Protein AF-S2KFN7-F1 (afdb_monomer_lite)

Organism: Litchfieldella anticariensis (strain DSM 16096 / CECT 5854 / CIP 108499 / LMG 22089 / FP35) (NCBI:txid1121939)

Structure (mmCIF, N/CA/C/O backbone):
data_AF-S2KFN7-F1
#
_entry.id   AF-S2KFN7-F1
#
loop_
_atom_site.group_PDB
_atom_site.id
_atom_site.type_symbol
_atom_site.label_atom_id
_atom_site.label_alt_id
_atom_site.label_comp_id
_atom_site.label_asym_id
_atom_site.label_entity_id
_atom_site.label_seq_id
_atom_site.pdbx_PDB_ins_code
_atom_site.Cartn_x
_atom_site.Cartn_y
_atom_site.Cartn_z
_atom_site.occupancy
_atom_site.B_iso_or_equiv
_atom_site.auth_seq_id
_atom_site.auth_comp_id
_atom_site.auth_asym_id
_atom_site.auth_atom_id
_atom_site.pdbx_PDB_model_num
ATOM 1 N N . MET A 1 1 ? 0.963 -23.074 -6.111 1.00 29.94 1 MET A N 1
ATOM 2 C CA . MET A 1 1 ? 2.274 -22.417 -6.281 1.00 29.94 1 MET A CA 1
ATOM 3 C C . MET A 1 1 ? 2.247 -21.173 -5.408 1.00 29.94 1 MET A C 1
ATOM 5 O O . MET A 1 1 ? 1.531 -20.244 -5.733 1.00 29.94 1 MET A O 1
ATOM 9 N N . TRP A 1 2 ? 2.885 -21.201 -4.238 1.00 28.33 2 TRP A N 1
ATOM 10 C CA . TRP A 1 2 ? 2.863 -20.078 -3.293 1.00 28.33 2 TRP A CA 1
ATOM 11 C C . TRP A 1 2 ? 4.147 -19.264 -3.491 1.00 28.33 2 TRP A C 1
ATOM 13 O O . TRP A 1 2 ? 5.206 -19.680 -3.030 1.00 28.33 2 TRP A O 1
ATOM 23 N N . ARG A 1 3 ? 4.085 -18.159 -4.245 1.00 38.59 3 ARG A N 1
ATOM 24 C CA . ARG A 1 3 ? 5.227 -17.255 -4.464 1.00 38.59 3 ARG A CA 1
ATOM 25 C C . ARG A 1 3 ? 5.159 -16.093 -3.473 1.00 38.59 3 ARG A C 1
ATOM 27 O O . ARG A 1 3 ? 4.495 -15.093 -3.706 1.00 38.59 3 ARG A O 1
ATOM 34 N N . TRP A 1 4 ? 5.882 -16.250 -2.370 1.00 34.81 4 TRP A N 1
ATOM 35 C CA . TRP A 1 4 ? 6.320 -15.161 -1.501 1.00 34.81 4 TRP A CA 1
ATOM 36 C C . TRP A 1 4 ? 7.690 -14.701 -2.012 1.00 34.81 4 TRP A C 1
ATOM 38 O O . TRP A 1 4 ? 8.663 -15.432 -1.858 1.00 34.81 4 TRP A O 1
ATOM 48 N N . TRP A 1 5 ? 7.780 -13.550 -2.686 1.00 39.62 5 TRP A N 1
ATOM 49 C CA . TRP A 1 5 ? 9.088 -13.003 -3.105 1.00 39.62 5 TRP A CA 1
ATOM 50 C C . TRP A 1 5 ? 9.265 -11.514 -2.806 1.00 39.62 5 TRP A C 1
ATOM 52 O O . TRP A 1 5 ? 10.393 -11.069 -2.624 1.00 39.62 5 TRP A O 1
ATOM 62 N N . ALA A 1 6 ? 8.174 -10.760 -2.630 1.00 40.62 6 ALA A N 1
ATOM 63 C CA . ALA A 1 6 ? 8.240 -9.328 -2.323 1.00 40.62 6 ALA A CA 1
ATOM 64 C C . ALA A 1 6 ? 8.911 -8.997 -0.968 1.00 40.62 6 ALA A C 1
ATOM 66 O O . ALA A 1 6 ? 9.279 -7.851 -0.744 1.00 40.62 6 ALA A O 1
ATOM 67 N N . CYS A 1 7 ? 9.117 -9.984 -0.083 1.00 40.28 7 CYS A N 1
ATOM 68 C CA . CYS A 1 7 ? 9.824 -9.806 1.195 1.00 40.28 7 CYS A CA 1
ATOM 69 C C . CYS A 1 7 ? 11.095 -10.668 1.349 1.00 40.28 7 CYS A C 1
ATOM 71 O O . CYS A 1 7 ? 11.665 -10.692 2.435 1.00 40.28 7 CYS A O 1
ATOM 73 N N . SER A 1 8 ? 11.536 -11.405 0.321 1.00 40.56 8 SER A N 1
ATOM 74 C CA . SER A 1 8 ? 12.564 -12.460 0.480 1.00 40.56 8 SER A CA 1
ATOM 75 C C . SER A 1 8 ? 13.880 -12.195 -0.250 1.00 40.56 8 SER A C 1
ATOM 77 O O . SER A 1 8 ? 14.794 -13.012 -0.165 1.00 40.56 8 SER A O 1
ATOM 79 N N . VAL A 1 9 ? 13.991 -11.079 -0.968 1.00 52.56 9 VAL A N 1
ATOM 80 C CA . VAL A 1 9 ? 15.179 -10.746 -1.761 1.00 52.56 9 VAL A CA 1
ATOM 81 C C . VAL A 1 9 ? 15.780 -9.477 -1.200 1.00 52.56 9 VAL A C 1
ATOM 83 O O . VAL A 1 9 ? 15.065 -8.478 -1.104 1.00 52.56 9 VAL A O 1
ATOM 86 N N . PRO A 1 10 ? 17.062 -9.489 -0.808 1.00 57.12 10 PRO A N 1
ATOM 87 C CA . PRO A 1 10 ? 17.718 -8.259 -0.421 1.00 57.12 10 PRO A CA 1
ATOM 88 C C . PRO A 1 10 ? 17.672 -7.279 -1.604 1.00 57.12 10 PRO A C 1
ATOM 90 O O . PRO A 1 10 ? 17.880 -7.695 -2.744 1.00 57.12 10 PRO A O 1
ATOM 93 N N . PRO A 1 11 ? 17.380 -5.995 -1.357 1.00 64.94 11 PRO A N 1
ATOM 94 C CA . PRO A 1 11 ? 17.360 -4.987 -2.407 1.00 64.94 11 PRO A CA 1
ATOM 95 C C . PRO A 1 11 ? 18.714 -4.967 -3.132 1.00 64.94 11 PRO A C 1
ATOM 97 O O . PRO A 1 11 ? 19.760 -4.732 -2.520 1.00 64.94 11 PRO A O 1
ATOM 100 N N . ASN A 1 12 ? 18.694 -5.232 -4.437 1.00 75.56 12 ASN A N 1
ATOM 101 C CA . ASN A 1 12 ? 19.889 -5.430 -5.259 1.00 75.56 12 ASN A CA 1
ATOM 102 C C . ASN A 1 12 ? 20.448 -4.105 -5.808 1.00 75.56 12 ASN A C 1
ATOM 104 O O . ASN A 1 12 ? 21.467 -4.088 -6.498 1.00 75.56 12 ASN A O 1
ATOM 108 N N . SER A 1 13 ? 19.796 -2.982 -5.498 1.00 84.94 13 SER A N 1
ATOM 109 C CA . SER A 1 13 ? 20.192 -1.637 -5.904 1.00 84.94 13 SER A CA 1
ATOM 110 C C . SER A 1 13 ? 20.026 -0.613 -4.775 1.00 84.94 13 SER A C 1
ATOM 112 O O . SER A 1 13 ? 19.169 -0.747 -3.902 1.00 84.94 13 SER A O 1
ATOM 114 N N . HIS A 1 14 ? 20.800 0.478 -4.825 1.00 88.62 14 HIS A N 1
ATOM 115 C CA . HIS A 1 14 ? 20.635 1.608 -3.898 1.00 88.62 14 HIS A CA 1
ATOM 116 C C . HIS A 1 14 ? 19.223 2.221 -3.936 1.00 88.62 14 HIS A C 1
ATOM 118 O O . HIS A 1 14 ? 18.771 2.776 -2.938 1.00 88.62 14 HIS A O 1
ATOM 124 N N . VAL A 1 15 ? 18.525 2.134 -5.074 1.00 88.50 15 VAL A N 1
ATOM 125 C CA . VAL A 1 15 ? 17.132 2.590 -5.201 1.00 88.50 15 VAL A CA 1
ATOM 126 C C . VAL A 1 15 ? 16.214 1.722 -4.349 1.00 88.50 15 VAL A C 1
ATOM 128 O O . VAL A 1 15 ? 15.472 2.251 -3.527 1.00 88.50 15 VAL A O 1
ATOM 131 N N . GLU A 1 16 ? 16.300 0.400 -4.491 1.00 85.38 16 GLU A N 1
ATOM 132 C CA . GLU A 1 16 ? 15.481 -0.530 -3.708 1.00 85.38 16 GLU A CA 1
ATOM 133 C C . GLU A 1 16 ? 15.818 -0.460 -2.212 1.00 85.38 16 GLU A C 1
ATOM 135 O O . GLU A 1 16 ? 14.920 -0.564 -1.385 1.00 85.38 16 GLU A O 1
ATOM 140 N N . GLN A 1 17 ? 17.083 -0.219 -1.842 1.00 89.00 17 GLN A N 1
ATOM 141 C CA . GLN A 1 17 ? 17.486 -0.030 -0.441 1.00 89.00 17 GLN A CA 1
ATOM 142 C C . GLN A 1 17 ? 16.817 1.202 0.184 1.00 89.00 17 GLN A C 1
ATOM 144 O O . GLN A 1 17 ? 16.296 1.119 1.296 1.00 89.00 17 GLN A O 1
ATOM 149 N N . ARG A 1 18 ? 16.782 2.333 -0.536 1.00 89.94 18 ARG A N 1
ATOM 150 C CA . ARG A 1 18 ? 16.079 3.547 -0.087 1.00 89.94 18 ARG A CA 1
ATOM 151 C C . ARG A 1 18 ? 14.568 3.345 -0.025 1.00 89.94 18 ARG A C 1
ATOM 153 O O . ARG A 1 18 ? 13.952 3.722 0.963 1.00 89.94 18 ARG A O 1
ATOM 160 N N . ALA A 1 19 ? 13.988 2.702 -1.036 1.00 89.69 19 ALA A N 1
ATOM 161 C CA . ALA A 1 19 ? 12.563 2.385 -1.058 1.00 89.69 19 ALA A CA 1
ATOM 162 C C . ALA A 1 19 ? 12.159 1.467 0.108 1.00 89.69 19 ALA A C 1
ATOM 164 O O . ALA A 1 19 ? 11.142 1.699 0.760 1.00 89.69 19 ALA A O 1
ATOM 165 N N . ALA A 1 20 ? 12.977 0.454 0.410 1.00 88.56 20 ALA A N 1
ATOM 166 C CA . ALA A 1 20 ? 12.771 -0.435 1.548 1.00 88.56 20 ALA A CA 1
ATOM 167 C C . ALA A 1 20 ? 12.869 0.322 2.880 1.00 88.56 20 ALA A C 1
ATOM 169 O O . ALA A 1 20 ? 12.038 0.113 3.764 1.00 88.56 20 ALA A O 1
ATOM 170 N N . TRP A 1 21 ? 13.834 1.237 3.017 1.00 89.81 21 TRP A N 1
ATOM 171 C CA . TRP A 1 21 ? 13.931 2.098 4.195 1.00 89.81 21 TRP A CA 1
ATOM 172 C C . TRP A 1 21 ? 12.692 2.990 4.358 1.00 89.81 21 TRP A C 1
ATOM 174 O O . TRP A 1 21 ? 12.108 3.040 5.438 1.00 89.81 21 TRP A O 1
ATOM 184 N N . ASP A 1 22 ? 12.214 3.620 3.286 1.00 91.06 22 ASP A N 1
ATOM 185 C CA . ASP A 1 22 ? 11.008 4.456 3.326 1.00 91.06 22 ASP A CA 1
ATOM 186 C C . ASP A 1 22 ? 9.734 3.653 3.615 1.00 91.06 22 ASP A C 1
ATOM 188 O O . ASP A 1 22 ? 8.838 4.143 4.305 1.00 91.06 22 ASP A O 1
ATOM 192 N N . MET A 1 23 ? 9.653 2.402 3.156 1.00 91.38 23 MET A N 1
ATOM 193 C CA . MET A 1 23 ? 8.581 1.482 3.544 1.00 91.38 23 MET A CA 1
ATOM 194 C C . MET A 1 23 ? 8.590 1.228 5.058 1.00 91.38 23 MET A C 1
ATOM 196 O O . MET A 1 23 ? 7.531 1.279 5.684 1.00 91.38 23 MET A O 1
ATOM 200 N N . VAL A 1 24 ? 9.764 0.986 5.654 1.00 91.06 24 VAL A N 1
ATOM 201 C CA . VAL A 1 24 ? 9.906 0.793 7.108 1.00 91.06 24 VAL A CA 1
ATOM 202 C C . VAL A 1 24 ? 9.519 2.063 7.866 1.00 91.06 24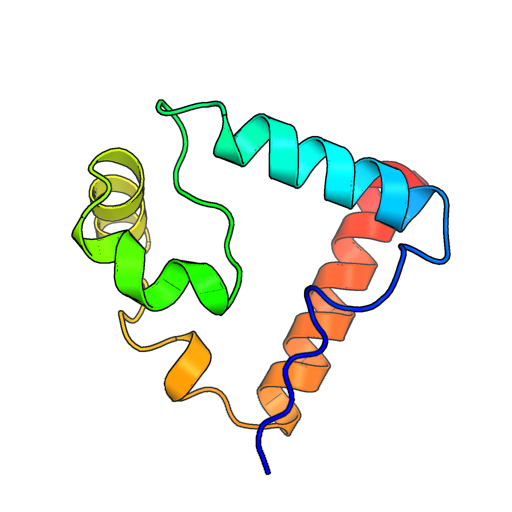 VAL A C 1
ATOM 204 O O . VAL A 1 24 ? 8.770 1.983 8.836 1.00 91.06 24 VAL A O 1
ATOM 207 N N . GLN A 1 25 ? 9.952 3.239 7.403 1.00 92.12 25 GLN A N 1
ATOM 208 C CA . GLN A 1 25 ? 9.561 4.517 8.006 1.00 92.12 25 GLN A CA 1
ATOM 209 C C . GLN A 1 25 ? 8.040 4.727 7.970 1.00 92.12 25 GLN A C 1
ATOM 211 O O . GLN A 1 25 ? 7.456 5.086 8.989 1.00 92.12 25 GLN A O 1
ATOM 216 N N . ARG A 1 26 ? 7.382 4.432 6.838 1.00 89.00 26 ARG A N 1
ATOM 217 C CA . ARG A 1 26 ? 5.914 4.490 6.728 1.00 89.00 26 ARG A CA 1
ATOM 218 C C . ARG A 1 26 ? 5.209 3.498 7.640 1.00 89.00 26 ARG A C 1
ATOM 220 O O . ARG A 1 26 ? 4.208 3.849 8.240 1.00 89.00 26 ARG A O 1
ATOM 227 N N . TYR A 1 27 ? 5.727 2.279 7.759 1.00 91.12 27 TYR A N 1
ATOM 228 C CA . TYR A 1 27 ? 5.162 1.283 8.667 1.00 91.12 27 TYR A CA 1
ATOM 229 C C . TYR A 1 27 ? 5.199 1.744 10.135 1.00 91.12 27 TYR A C 1
ATOM 231 O O . TYR A 1 27 ? 4.283 1.447 10.896 1.00 91.12 27 TYR A O 1
ATOM 239 N N . MET A 1 28 ? 6.238 2.482 10.536 1.00 94.12 28 MET A N 1
ATOM 240 C CA . MET A 1 28 ? 6.345 3.029 11.894 1.00 94.12 28 MET A CA 1
ATOM 241 C C . MET A 1 28 ? 5.461 4.267 12.126 1.00 94.12 28 MET A C 1
ATOM 243 O O . MET A 1 28 ? 5.169 4.598 13.276 1.00 94.12 28 MET A O 1
ATOM 247 N N . ASP A 1 29 ? 5.026 4.950 11.066 1.00 94.62 29 ASP A N 1
ATOM 248 C CA . ASP A 1 29 ? 4.176 6.136 11.148 1.00 94.62 29 ASP A CA 1
ATOM 249 C C . ASP A 1 29 ? 2.683 5.777 11.101 1.00 94.62 29 ASP A C 1
ATOM 251 O O . ASP A 1 29 ? 2.066 5.683 10.042 1.00 94.62 29 ASP A O 1
ATOM 255 N N . THR A 1 30 ? 2.076 5.660 12.282 1.00 91.62 30 THR A N 1
ATOM 256 C CA . THR A 1 30 ? 0.642 5.344 12.447 1.00 91.62 30 THR A CA 1
ATOM 257 C C . THR A 1 30 ? -0.328 6.414 11.922 1.00 91.62 30 THR A C 1
ATOM 259 O O . THR A 1 30 ? -1.538 6.190 11.910 1.00 91.62 30 THR A O 1
ATOM 262 N N . SER A 1 31 ? 0.162 7.589 11.507 1.00 94.38 31 SER A N 1
ATOM 263 C CA . SER A 1 31 ? -0.682 8.621 10.888 1.00 94.38 31 SER A CA 1
ATOM 264 C C . SER A 1 31 ? -0.926 8.378 9.394 1.00 94.38 31 SER A C 1
ATOM 266 O O . SER A 1 31 ? -1.849 8.956 8.810 1.00 94.38 31 SER A O 1
ATOM 268 N N . GLN A 1 32 ? -0.122 7.511 8.774 1.00 92.81 32 GLN A N 1
ATOM 269 C CA . GLN A 1 32 ? -0.205 7.141 7.367 1.00 92.81 32 GLN A CA 1
ATOM 270 C C . GLN A 1 32 ? -0.836 5.751 7.198 1.00 92.81 32 GLN A C 1
ATOM 272 O O . GLN A 1 32 ? -0.793 4.934 8.115 1.00 92.81 32 GLN A O 1
ATOM 277 N N . PRO A 1 33 ? -1.442 5.457 6.032 1.00 95.56 33 PRO A N 1
ATOM 278 C CA . PRO A 1 33 ? -1.905 4.105 5.742 1.00 95.56 33 PRO A CA 1
ATOM 279 C C . PRO A 1 33 ? -0.729 3.120 5.701 1.00 95.56 33 PRO A C 1
ATOM 281 O O . PRO A 1 33 ? 0.395 3.486 5.343 1.00 95.56 33 PRO A O 1
ATOM 284 N N . LEU A 1 34 ? -1.020 1.853 5.992 1.00 94.81 34 LEU A N 1
ATOM 285 C CA . LEU A 1 34 ? -0.073 0.753 5.876 1.00 94.81 34 LEU A CA 1
ATOM 286 C C . LEU A 1 34 ? 0.546 0.710 4.469 1.00 94.81 34 LEU A C 1
ATOM 288 O O . LEU A 1 34 ? -0.137 0.998 3.478 1.00 94.81 34 LEU A O 1
ATOM 292 N N . PRO A 1 35 ? 1.819 0.290 4.353 1.00 93.06 35 PRO A N 1
ATOM 293 C CA . PRO A 1 35 ? 2.427 0.045 3.056 1.00 93.06 35 PRO A CA 1
ATOM 294 C C . PRO A 1 35 ? 1.590 -0.892 2.170 1.00 93.06 35 PRO A C 1
ATOM 296 O O . PRO A 1 35 ? 1.029 -1.891 2.621 1.00 93.06 35 PRO A O 1
ATOM 299 N N . GLU A 1 36 ? 1.525 -0.581 0.879 1.00 90.00 36 GLU A N 1
ATOM 300 C CA . GLU A 1 36 ? 0.755 -1.340 -0.109 1.00 90.00 36 GLU A CA 1
ATOM 301 C C . GLU A 1 36 ? 1.532 -2.595 -0.539 1.00 90.00 36 GLU A C 1
ATOM 303 O O . GLU A 1 36 ? 2.171 -2.617 -1.587 1.00 90.00 36 GLU A O 1
ATOM 308 N N . ILE A 1 37 ? 1.527 -3.628 0.309 1.00 90.75 37 ILE A N 1
ATOM 309 C CA . ILE A 1 37 ? 2.174 -4.924 0.055 1.00 90.75 37 ILE A CA 1
ATOM 310 C C . ILE A 1 37 ? 1.232 -6.090 0.405 1.00 90.75 37 ILE A C 1
ATOM 312 O O . ILE A 1 37 ? 0.441 -5.966 1.345 1.00 90.75 37 ILE A O 1
ATOM 316 N N . PRO A 1 38 ? 1.331 -7.255 -0.275 1.00 91.19 38 PRO A N 1
ATOM 317 C CA . PRO A 1 38 ? 0.399 -8.371 -0.082 1.00 91.19 38 PRO A CA 1
ATOM 318 C C . PRO A 1 38 ? 0.260 -8.855 1.365 1.00 91.19 38 PRO A C 1
ATOM 320 O O . PRO A 1 38 ? -0.833 -9.216 1.795 1.00 91.19 38 PRO A O 1
ATOM 323 N N . VAL A 1 39 ? 1.353 -8.838 2.138 1.00 90.94 39 VAL A N 1
ATOM 324 C CA . VAL A 1 39 ? 1.354 -9.292 3.540 1.00 90.94 39 VAL A CA 1
ATOM 325 C C . VAL A 1 39 ? 0.458 -8.433 4.437 1.00 90.94 39 VAL A C 1
ATOM 327 O O . VAL A 1 39 ? -0.080 -8.937 5.419 1.00 90.94 39 VAL A O 1
ATOM 330 N N . PHE A 1 40 ? 0.243 -7.161 4.089 1.00 93.44 40 PHE A N 1
ATOM 331 C CA . PHE A 1 40 ? -0.591 -6.261 4.878 1.00 93.44 40 PHE A CA 1
ATOM 332 C C . PHE A 1 40 ? -2.078 -6.319 4.539 1.00 93.44 40 PHE A C 1
ATOM 334 O O . PHE A 1 40 ? -2.870 -5.811 5.327 1.00 93.44 40 PHE A O 1
ATOM 341 N N . GLU A 1 41 ? -2.484 -7.013 3.468 1.00 94.19 41 GLU A N 1
ATOM 342 C CA . GLU A 1 41 ? -3.887 -7.102 3.028 1.00 94.19 41 GLU A CA 1
ATOM 343 C C . GLU A 1 41 ? -4.840 -7.536 4.148 1.00 94.19 41 GLU A C 1
ATOM 345 O O . GLU A 1 41 ? -5.910 -6.956 4.322 1.00 94.19 41 GLU A O 1
ATOM 350 N N . ILE A 1 42 ? -4.423 -8.517 4.951 1.00 93.38 42 ILE A N 1
ATOM 351 C CA . ILE A 1 42 ? -5.226 -9.062 6.053 1.00 93.38 42 ILE A CA 1
ATOM 352 C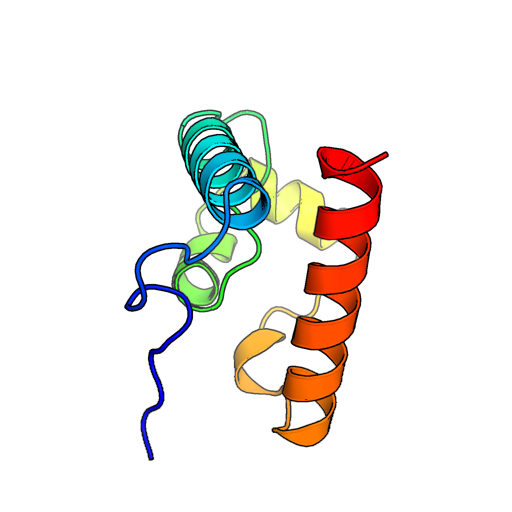 C . ILE A 1 42 ? -5.337 -8.111 7.252 1.00 93.38 42 ILE A C 1
ATOM 354 O O . ILE A 1 42 ? -6.259 -8.249 8.052 1.00 93.38 42 ILE A O 1
ATOM 358 N N . TYR A 1 43 ? -4.417 -7.153 7.380 1.00 94.81 43 TYR A N 1
ATOM 359 C CA . TYR A 1 43 ? -4.361 -6.213 8.500 1.00 94.81 43 TYR A CA 1
ATOM 360 C C . TYR A 1 43 ? -4.986 -4.856 8.167 1.00 94.81 43 TYR A C 1
ATOM 362 O O . TYR A 1 43 ? -5.386 -4.143 9.082 1.00 94.81 43 TYR A O 1
ATOM 370 N N . ARG A 1 44 ? -5.145 -4.506 6.883 1.00 95.62 44 ARG A N 1
ATOM 371 C CA . ARG A 1 44 ? -5.778 -3.237 6.468 1.00 95.62 44 ARG A CA 1
ATOM 372 C C . ARG A 1 44 ? -7.140 -2.966 7.114 1.00 95.62 44 ARG A C 1
ATOM 374 O O . ARG A 1 44 ? -7.366 -1.822 7.493 1.00 95.62 44 ARG A O 1
ATOM 381 N N . PRO A 1 45 ? -8.041 -3.958 7.303 1.00 95.44 45 PRO A N 1
ATOM 382 C CA . PRO A 1 45 ? -9.328 -3.719 7.961 1.00 95.44 45 PRO A CA 1
ATOM 383 C C . PRO A 1 45 ? -9.222 -3.417 9.463 1.00 95.44 45 PRO A C 1
ATOM 385 O O . PRO A 1 45 ? -10.235 -3.101 10.080 1.00 95.44 45 PRO A O 1
ATOM 388 N N . LEU A 1 46 ? -8.033 -3.560 10.056 1.00 95.81 46 LEU A N 1
ATOM 389 C CA . LEU A 1 46 ? -7.760 -3.317 11.472 1.00 95.81 46 LEU A CA 1
ATOM 390 C C . LEU A 1 46 ? -7.078 -1.962 11.715 1.00 95.81 46 LEU A C 1
ATOM 392 O O . LEU A 1 46 ? -7.082 -1.489 12.848 1.00 95.81 46 LEU A O 1
ATOM 396 N N . ASP A 1 47 ? -6.507 -1.339 10.679 1.00 96.00 47 ASP A N 1
ATOM 397 C CA . ASP A 1 47 ? -5.758 -0.087 10.795 1.00 96.00 47 ASP A CA 1
ATOM 398 C C . ASP A 1 47 ? -6.626 1.144 10.441 1.00 96.00 47 ASP A C 1
ATOM 400 O O . ASP A 1 47 ? -7.044 1.291 9.287 1.00 96.00 47 ASP A O 1
ATOM 404 N N . PRO A 1 48 ? -6.904 2.063 11.389 1.00 97.00 48 PRO A N 1
ATOM 405 C CA . PRO A 1 48 ? -7.791 3.205 11.156 1.00 97.00 48 PRO A CA 1
ATOM 406 C C . PRO A 1 48 ? -7.352 4.137 10.017 1.00 97.00 48 PRO A C 1
ATOM 408 O O . PRO A 1 48 ? -8.203 4.601 9.250 1.00 97.00 48 PRO A O 1
ATOM 411 N N . ALA A 1 49 ? -6.047 4.405 9.888 1.00 96.38 49 ALA A N 1
ATOM 412 C CA . ALA A 1 49 ? -5.510 5.275 8.842 1.00 96.38 49 ALA A CA 1
ATOM 413 C C . ALA A 1 49 ? -5.710 4.650 7.453 1.00 96.38 49 ALA A C 1
ATOM 415 O O . ALA A 1 49 ? -6.182 5.312 6.521 1.00 96.38 49 ALA A O 1
ATOM 416 N N . THR A 1 50 ? -5.453 3.348 7.336 1.00 96.62 50 THR A N 1
ATOM 417 C CA . THR A 1 50 ? -5.681 2.560 6.123 1.00 96.62 50 THR A CA 1
ATOM 418 C C . THR A 1 50 ? -7.159 2.475 5.774 1.00 96.62 50 THR A C 1
ATOM 420 O O . THR A 1 50 ? -7.515 2.708 4.623 1.00 96.62 50 THR A O 1
ATOM 423 N N . ILE A 1 51 ? -8.050 2.247 6.743 1.00 97.31 51 ILE A N 1
ATOM 424 C CA . ILE A 1 51 ? -9.504 2.227 6.503 1.00 97.31 51 ILE A CA 1
ATOM 425 C C . ILE A 1 51 ? -9.981 3.565 5.925 1.00 97.31 51 ILE A C 1
ATOM 427 O O . ILE A 1 51 ? -10.761 3.592 4.969 1.00 97.31 51 ILE A O 1
ATOM 431 N N . ALA A 1 52 ? -9.533 4.688 6.495 1.00 97.44 52 ALA A N 1
ATOM 432 C CA . ALA A 1 52 ? -9.893 6.015 6.002 1.00 97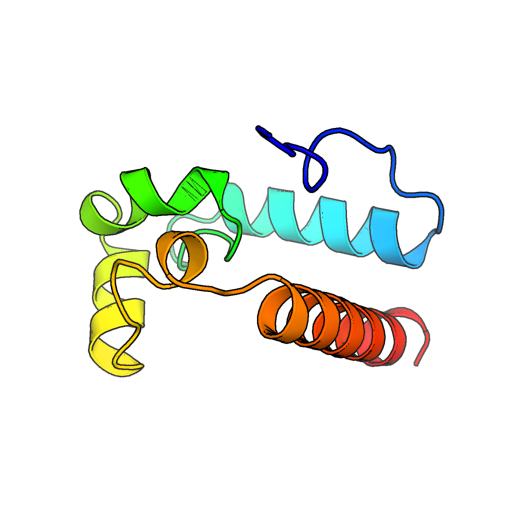.44 52 ALA A CA 1
ATOM 433 C C . ALA A 1 52 ? -9.345 6.269 4.589 1.00 97.44 52 ALA A C 1
ATOM 435 O O . ALA A 1 52 ? -10.040 6.849 3.749 1.00 97.44 52 ALA A O 1
ATOM 436 N N . HIS A 1 53 ? -8.118 5.820 4.317 1.00 96.69 53 HIS A N 1
ATOM 437 C CA . HIS A 1 53 ? -7.505 5.901 2.996 1.00 96.69 53 HIS A CA 1
ATOM 438 C C . HIS A 1 53 ? -8.262 5.058 1.959 1.00 96.69 53 HIS A C 1
ATOM 440 O O . HIS A 1 53 ? -8.667 5.591 0.927 1.00 96.69 53 HIS A O 1
ATOM 446 N N . ASP A 1 54 ? -8.529 3.787 2.256 1.00 97.06 54 ASP A N 1
ATOM 447 C CA . ASP A 1 54 ? -9.189 2.838 1.355 1.00 97.06 54 ASP A CA 1
ATOM 448 C C . ASP A 1 54 ? -10.627 3.276 1.026 1.00 97.06 54 ASP A C 1
ATOM 450 O O . ASP A 1 54 ? -11.060 3.179 -0.123 1.00 97.06 54 ASP A O 1
ATOM 454 N N . ARG A 1 55 ? -11.353 3.853 1.999 1.00 96.81 55 ARG A N 1
ATOM 455 C CA . ARG A 1 55 ? -12.682 4.457 1.772 1.00 96.81 55 ARG A CA 1
ATOM 456 C C . ARG A 1 55 ? -12.637 5.639 0.808 1.00 96.81 55 ARG A C 1
ATOM 458 O O . ARG A 1 55 ? -13.545 5.794 -0.001 1.00 96.81 55 ARG A O 1
ATOM 465 N N . ARG A 1 56 ? -11.605 6.480 0.903 1.00 97.38 56 ARG A N 1
ATOM 466 C CA . ARG A 1 56 ? -11.431 7.651 0.029 1.00 97.38 56 ARG A CA 1
ATOM 467 C C . ARG A 1 56 ? -11.047 7.266 -1.395 1.00 97.38 56 ARG A C 1
ATOM 469 O O . A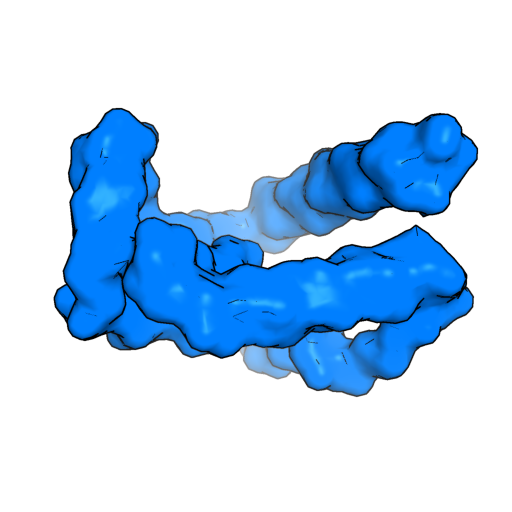RG A 1 56 ? -11.458 7.948 -2.325 1.00 97.38 56 ARG A O 1
ATOM 476 N N . THR A 1 57 ? -10.230 6.228 -1.562 1.00 95.75 57 THR A N 1
ATOM 477 C CA . THR A 1 57 ? -9.721 5.801 -2.875 1.00 95.75 57 THR A CA 1
ATOM 478 C C . THR A 1 57 ? -10.608 4.761 -3.554 1.00 95.75 57 THR A C 1
ATOM 480 O O . THR A 1 57 ? -10.434 4.509 -4.743 1.00 95.75 57 THR A O 1
ATOM 483 N N . GLY A 1 58 ? -11.560 4.164 -2.829 1.00 95.94 58 GLY A N 1
ATOM 484 C CA . GLY A 1 58 ? -12.401 3.088 -3.352 1.00 95.94 58 GLY A CA 1
ATOM 485 C C . GLY A 1 58 ? -11.615 1.799 -3.595 1.00 95.94 58 GLY A C 1
ATOM 486 O O . GLY A 1 58 ? -11.931 1.046 -4.517 1.00 95.94 58 GLY A O 1
ATOM 487 N N . ARG A 1 59 ? -10.563 1.553 -2.803 1.00 95.00 59 ARG A N 1
ATOM 488 C CA . ARG A 1 59 ? -9.694 0.381 -2.958 1.00 95.00 59 ARG A CA 1
ATOM 489 C C . ARG A 1 59 ? -10.487 -0.919 -2.795 1.00 95.00 59 ARG A C 1
ATOM 491 O O . ARG A 1 59 ? -11.228 -1.087 -1.829 1.00 95.00 59 ARG A O 1
ATOM 498 N N . ASN A 1 60 ? -10.262 -1.882 -3.690 1.00 94.44 60 ASN A N 1
ATOM 499 C CA . ASN A 1 60 ? -10.800 -3.234 -3.545 1.00 94.44 60 ASN A CA 1
ATOM 500 C C . ASN A 1 60 ? -10.160 -3.946 -2.322 1.00 94.44 60 ASN A C 1
ATOM 502 O O . ASN A 1 60 ? -8.939 -4.103 -2.309 1.00 94.44 60 ASN A O 1
ATOM 506 N N . PRO A 1 61 ? -10.934 -4.448 -1.335 1.00 92.94 61 PRO A N 1
ATOM 507 C CA . PRO A 1 61 ? -10.411 -5.195 -0.175 1.00 92.94 61 PRO A CA 1
ATOM 508 C C . PRO A 1 61 ? -9.733 -6.534 -0.506 1.00 92.94 61 PRO A C 1
ATOM 510 O O . PRO A 1 61 ? -9.283 -7.248 0.387 1.00 92.94 61 PRO A O 1
ATOM 513 N N . ARG A 1 62 ? -9.780 -6.935 -1.777 1.00 93.81 62 ARG A N 1
ATOM 514 C CA . ARG A 1 62 ? -9.233 -8.177 -2.316 1.00 93.81 62 ARG A CA 1
ATOM 515 C C . ARG A 1 62 ? -8.135 -7.926 -3.349 1.00 93.81 62 ARG A C 1
ATOM 517 O O . ARG A 1 62 ? -7.791 -8.855 -4.077 1.00 93.81 62 ARG A O 1
ATOM 524 N N . PHE A 1 63 ? -7.613 -6.699 -3.417 1.00 93.19 63 PHE A N 1
ATOM 525 C CA . PHE A 1 63 ? -6.728 -6.200 -4.472 1.00 93.19 63 PHE A CA 1
ATOM 526 C C . PHE A 1 63 ? -5.601 -7.177 -4.811 1.00 93.19 63 PHE A C 1
ATOM 528 O O . PHE A 1 63 ? -5.467 -7.565 -5.965 1.00 93.19 63 PHE A O 1
ATOM 535 N N . TRP A 1 64 ? -4.851 -7.641 -3.808 1.00 93.56 64 TRP A N 1
ATOM 536 C CA . TRP A 1 64 ? -3.739 -8.571 -4.031 1.00 93.56 64 TRP A CA 1
ATOM 537 C C . TRP A 1 64 ? -4.181 -10.011 -4.310 1.00 93.56 64 TRP A C 1
ATOM 539 O O . TRP A 1 64 ? -3.511 -10.712 -5.059 1.00 93.56 64 TRP A O 1
ATOM 549 N N . ARG A 1 65 ? -5.293 -10.474 -3.716 1.00 91.56 65 ARG A N 1
ATOM 550 C CA . ARG A 1 65 ? -5.771 -11.864 -3.876 1.00 91.56 65 ARG A CA 1
ATOM 551 C C . ARG A 1 65 ? -6.395 -12.110 -5.252 1.00 91.56 65 ARG A C 1
ATOM 553 O O . ARG A 1 65 ? -6.342 -13.240 -5.723 1.00 91.56 65 ARG A O 1
ATOM 560 N N . ASP A 1 66 ? -7.005 -11.088 -5.845 1.00 93.75 66 ASP A N 1
ATOM 561 C CA . ASP A 1 66 ? -7.708 -11.193 -7.131 1.00 93.75 66 ASP A CA 1
ATOM 562 C C . ASP A 1 66 ? -6.855 -10.741 -8.324 1.00 93.75 66 ASP A C 1
ATOM 564 O O . ASP A 1 66 ? -7.310 -10.825 -9.462 1.00 93.75 66 ASP A O 1
ATOM 568 N N . MET A 1 67 ? -5.630 -10.267 -8.080 1.00 93.50 67 MET A N 1
ATOM 569 C CA . MET A 1 67 ? -4.711 -9.853 -9.135 1.00 93.50 67 MET A CA 1
ATOM 570 C C . MET A 1 67 ? -4.148 -11.075 -9.868 1.00 93.50 67 MET A C 1
ATOM 572 O O . MET A 1 67 ? -3.541 -11.945 -9.246 1.00 93.50 67 MET A O 1
ATOM 576 N N . ASP A 1 68 ? -4.341 -11.129 -11.187 1.00 94.38 68 ASP A N 1
ATOM 577 C CA . ASP A 1 68 ? -3.706 -12.135 -12.042 1.00 94.38 68 ASP A CA 1
ATOM 578 C C . ASP A 1 68 ? -2.219 -11.832 -12.287 1.00 94.38 68 ASP A C 1
ATOM 580 O O . ASP A 1 68 ? -1.748 -10.707 -12.091 1.00 94.38 68 ASP A O 1
ATOM 584 N N . ASP A 1 69 ? -1.483 -12.846 -12.743 1.00 91.38 69 ASP A N 1
ATOM 585 C CA . ASP A 1 69 ? -0.034 -12.770 -12.942 1.00 91.38 69 ASP A CA 1
ATOM 586 C C . ASP A 1 69 ? 0.368 -11.651 -13.920 1.00 91.38 69 ASP A C 1
ATOM 588 O O . ASP A 1 69 ? 1.306 -10.902 -13.650 1.00 91.38 69 ASP A O 1
ATOM 592 N N . ALA A 1 70 ? -0.369 -11.470 -15.021 1.00 94.81 70 ALA A N 1
ATOM 593 C CA . ALA A 1 70 ? -0.061 -10.444 -16.022 1.00 94.81 70 ALA A CA 1
ATOM 594 C C . ALA A 1 70 ? -0.262 -9.020 -15.469 1.00 94.81 70 ALA A C 1
ATOM 596 O O . ALA A 1 70 ? 0.499 -8.093 -15.761 1.00 94.81 70 ALA A O 1
ATOM 597 N N . THR A 1 71 ? -1.291 -8.833 -14.648 1.00 94.19 71 THR A N 1
ATOM 598 C CA . THR A 1 71 ? -1.562 -7.578 -13.948 1.00 94.19 71 THR A CA 1
ATOM 599 C C . THR A 1 71 ? -0.525 -7.328 -12.862 1.00 94.19 71 THR A C 1
ATOM 601 O O . THR A 1 71 ? -0.086 -6.188 -12.709 1.00 94.19 71 THR A O 1
ATOM 604 N N . TYR A 1 72 ? -0.085 -8.374 -12.161 1.00 89.25 72 TYR A N 1
ATOM 605 C CA . TYR A 1 72 ? 0.988 -8.291 -11.176 1.00 89.25 72 TYR A CA 1
ATOM 606 C C . TYR A 1 72 ? 2.317 -7.867 -11.807 1.00 89.25 72 TYR A C 1
ATOM 608 O O . TYR A 1 72 ? 2.948 -6.931 -11.321 1.00 89.25 72 TYR A O 1
ATOM 616 N N . GLU A 1 73 ? 2.722 -8.484 -12.918 1.00 90.12 73 GLU A N 1
ATOM 617 C CA . GLU A 1 73 ? 3.950 -8.120 -13.636 1.00 90.12 73 GLU A CA 1
ATOM 618 C C . GLU A 1 73 ? 3.943 -6.651 -14.071 1.00 90.12 73 GLU A C 1
ATOM 620 O O . GLU A 1 73 ? 4.909 -5.920 -13.831 1.00 90.12 73 GLU A O 1
ATOM 625 N N . ARG A 1 74 ? 2.820 -6.183 -14.632 1.00 93.25 74 ARG A N 1
ATOM 626 C CA . ARG A 1 74 ? 2.639 -4.768 -14.975 1.00 93.25 74 ARG A CA 1
ATOM 627 C C . ARG A 1 74 ? 2.738 -3.876 -13.737 1.00 93.25 74 ARG A C 1
ATOM 629 O O . ARG A 1 74 ? 3.438 -2.869 -13.773 1.00 93.25 74 ARG A O 1
ATOM 636 N N . HIS A 1 75 ? 2.087 -4.257 -12.639 1.00 89.56 75 HIS A N 1
ATOM 637 C CA . HIS A 1 75 ? 2.121 -3.501 -11.388 1.00 89.56 75 HIS A CA 1
ATOM 638 C C . HIS A 1 75 ? 3.546 -3.374 -10.825 1.00 89.56 75 HIS A C 1
ATOM 640 O O . HIS A 1 75 ? 3.947 -2.288 -10.407 1.00 89.56 75 HIS A O 1
ATOM 646 N N . VAL A 1 76 ? 4.329 -4.457 -10.851 1.00 89.44 76 VAL A N 1
ATOM 647 C CA . VAL A 1 76 ? 5.735 -4.458 -10.420 1.00 89.44 76 VAL A CA 1
ATOM 648 C C . VAL A 1 76 ? 6.580 -3.550 -11.312 1.00 89.44 76 VAL A C 1
ATOM 650 O O . VAL A 1 76 ? 7.350 -2.745 -10.788 1.00 89.44 76 VAL A O 1
ATOM 653 N N . SER A 1 77 ? 6.410 -3.623 -12.636 1.00 90.25 77 SER A N 1
ATOM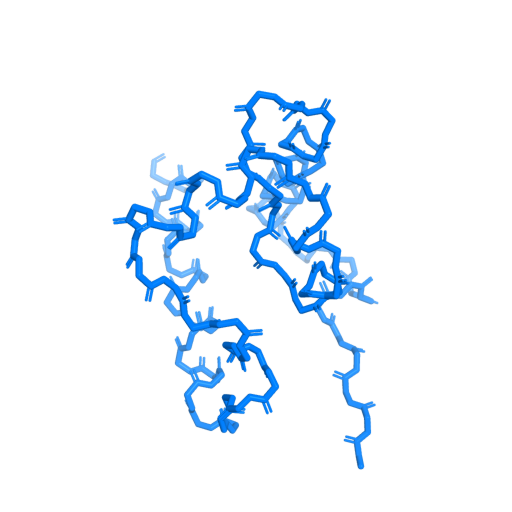 654 C CA . SER A 1 77 ? 7.131 -2.754 -13.577 1.00 90.25 77 SER A CA 1
ATOM 655 C C . SER A 1 77 ? 6.818 -1.275 -13.337 1.00 90.25 77 SER A C 1
ATOM 657 O O . SER A 1 77 ? 7.729 -0.470 -13.169 1.00 90.25 77 SER A O 1
ATOM 659 N N . GLU A 1 78 ? 5.535 -0.916 -13.237 1.00 91.94 78 GLU A N 1
ATOM 660 C CA . GLU A 1 78 ? 5.107 0.462 -12.968 1.00 91.94 78 GLU A CA 1
ATOM 661 C C . GLU A 1 78 ? 5.610 0.972 -11.612 1.00 91.94 78 GLU A C 1
ATOM 663 O O . GLU A 1 78 ? 5.952 2.148 -11.464 1.00 91.94 78 GLU A O 1
ATOM 668 N N . HIS A 1 79 ? 5.638 0.107 -10.594 1.00 88.44 79 HIS A N 1
ATOM 669 C CA . HIS A 1 79 ? 6.196 0.451 -9.292 1.00 88.44 79 HIS A CA 1
ATOM 670 C C . HIS A 1 79 ? 7.701 0.717 -9.399 1.00 88.44 79 HIS A C 1
ATOM 672 O O . HIS A 1 79 ? 8.180 1.735 -8.898 1.00 88.44 79 HIS A O 1
ATOM 678 N N . GLN A 1 80 ? 8.435 -0.139 -10.111 1.00 87.38 80 GLN A N 1
ATOM 679 C CA . GLN A 1 80 ? 9.869 0.023 -10.327 1.00 87.38 80 GLN A CA 1
ATOM 680 C C . GLN A 1 80 ? 10.200 1.320 -11.079 1.00 87.38 80 GLN A C 1
ATOM 682 O O . GLN A 1 80 ? 11.153 2.011 -10.710 1.00 87.38 80 GLN A O 1
ATOM 687 N N . ASP A 1 81 ? 9.401 1.690 -12.080 1.00 89.69 81 ASP A N 1
ATOM 688 C CA . ASP A 1 81 ? 9.554 2.948 -12.815 1.00 89.69 81 ASP A CA 1
ATOM 689 C C . ASP A 1 81 ? 9.347 4.164 -11.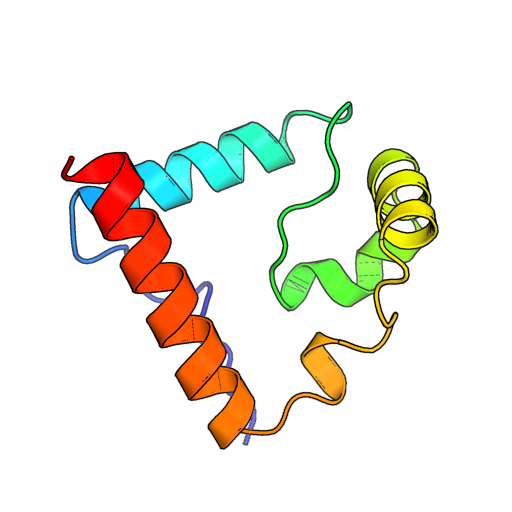905 1.00 89.69 81 ASP A C 1
ATOM 691 O O . ASP A 1 81 ? 10.148 5.099 -11.932 1.00 89.69 81 ASP A O 1
ATOM 695 N N . LYS A 1 82 ? 8.336 4.128 -11.026 1.00 88.38 82 LYS A N 1
ATOM 696 C CA . LYS A 1 82 ? 8.096 5.185 -10.026 1.00 88.38 82 LYS A CA 1
ATOM 697 C C . LYS A 1 82 ? 9.260 5.320 -9.046 1.00 88.38 82 LYS A C 1
ATOM 699 O O . LYS A 1 82 ? 9.694 6.438 -8.772 1.00 88.38 82 LYS A O 1
ATOM 704 N N . LEU A 1 83 ? 9.784 4.202 -8.536 1.00 88.25 83 LEU A N 1
ATOM 705 C CA . LEU A 1 83 ? 10.944 4.211 -7.641 1.00 88.25 83 LEU A CA 1
ATOM 706 C C . LEU A 1 83 ? 12.182 4.769 -8.345 1.00 88.25 83 LEU A C 1
ATOM 708 O O . LEU A 1 83 ? 12.903 5.588 -7.778 1.00 88.25 83 LEU A O 1
ATOM 712 N N . ASN A 1 84 ? 12.424 4.361 -9.591 1.00 89.50 84 ASN A N 1
ATOM 713 C CA . ASN A 1 84 ? 13.537 4.877 -10.376 1.00 89.50 84 ASN A CA 1
ATOM 714 C C . ASN A 1 84 ? 13.391 6.381 -10.629 1.00 89.50 84 ASN A C 1
ATOM 716 O O . ASN A 1 84 ? 14.357 7.107 -10.421 1.00 89.50 84 ASN A O 1
ATOM 720 N N . ALA A 1 85 ? 12.205 6.858 -11.007 1.00 91.56 85 ALA A N 1
ATOM 721 C CA . ALA A 1 85 ? 11.958 8.281 -11.219 1.00 91.56 85 ALA A CA 1
ATOM 722 C C . ALA A 1 85 ? 12.171 9.108 -9.940 1.00 91.56 85 ALA A C 1
ATOM 724 O O . ALA A 1 85 ? 12.756 10.183 -10.003 1.00 91.56 85 ALA A O 1
ATOM 725 N N . PHE A 1 86 ? 11.739 8.601 -8.781 1.00 90.00 86 PHE A N 1
ATOM 726 C CA . PHE A 1 86 ? 11.857 9.320 -7.510 1.00 90.00 86 PHE A CA 1
ATOM 727 C C . PHE A 1 86 ? 13.275 9.296 -6.920 1.00 90.00 86 PHE A C 1
ATOM 729 O O . PHE A 1 86 ? 13.738 10.305 -6.404 1.00 90.00 86 PHE A O 1
ATOM 736 N N . TYR A 1 87 ? 13.969 8.153 -6.972 1.00 85.88 87 TYR A N 1
ATOM 737 C CA . TYR A 1 87 ? 15.264 7.976 -6.300 1.00 85.88 87 TYR A CA 1
ATOM 738 C C . TYR A 1 87 ? 16.485 8.053 -7.226 1.00 85.88 87 TYR A C 1
ATOM 740 O O . TYR A 1 87 ? 17.606 7.992 -6.709 1.00 85.88 87 TYR A O 1
ATOM 748 N N . ARG A 1 88 ? 16.316 8.087 -8.555 1.00 82.25 88 ARG A N 1
ATOM 749 C CA . ARG A 1 88 ? 17.411 8.343 -9.517 1.00 82.25 88 ARG A CA 1
ATOM 750 C C . ARG A 1 88 ? 17.336 9.726 -10.168 1.00 82.25 88 ARG A C 1
ATOM 752 O O . ARG A 1 88 ? 18.329 10.106 -10.785 1.00 82.25 88 ARG A O 1
ATOM 759 N N . GLY A 1 89 ? 16.178 10.388 -10.101 1.00 63.91 89 GLY A N 1
ATOM 760 C CA . GLY A 1 89 ? 15.966 11.749 -10.602 1.00 63.91 89 GLY A CA 1
ATOM 761 C C . GLY A 1 89 ? 16.672 12.804 -9.767 1.00 63.91 89 GLY A C 1
ATOM 762 O O . GLY A 1 89 ? 16.881 12.555 -8.558 1.00 63.91 89 GLY A O 1
#

Sequence (89 aa):
MWRWWACSVPPNSHVEQRAAWDMVQRYMDTSQPLPEIPVFEIYRPLDPATIAHDRRTGRNPRFWRDMDDATYERHVSEHQDKLNAFYRG

Secondary structure (DSSP, 8-state):
-----TTTS---SHHHHHHHHHHHHHHH-TTSPPPS-GGGTTTGGG-HHHHHHHHHHT--TTTTTS--HHHHHHHHHHHHHHHHHHHH-

pLDDT: mean 85.57, std 17.23, range [28.33, 97.44]

Foldseek 3Di:
DDDDDPPPDDPPDPLVVVVVVVLVVQCPDLQAQHDPDPVCLVVLVVRPRSVVVCVVVVDDSCNPVPDDPVNVVVVVVVVVVVSCVVVVD

Radius of gyration: 13.86 Å; chains: 1; bounding box: 33×34×28 Å